Protein AF-A0A1J4SQP0-F1 (afdb_monomer)

Sequence (162 aa):
MFLYILFFSGLIVPRTFAADQHAGHGGALAVMPVLYYMPDTKMGYGAMGGYFKRLPGAEQASTLHGMFSYTELKQFNTLLMGEYYPPGKKTYFMGYIQYLHFPDEFSGIGDKMGMVEKYTADITIVELNPAYNLSDRFRAGPKIYYRKERLPEVEAGKRLSQ

Foldseek 3Di:
DKDKDKDKDKDKDWDDDDDDDDDDQDKDKDKDKDWDADPQQGIKIWMKMKIWHDDVQFPGIKMKIWIWMAGPNGWIKIKIWIKDTDHPQFKIKIKIKMWTFAWDWDDDPDPDPDDTDIFTKTKIKIWMWIWTDPDPTIIITIITIIMIIDTDPDPPPDDPDD

Structure (mmCIF, N/CA/C/O backbone):
data_AF-A0A1J4SQP0-F1
#
_entry.id   AF-A0A1J4SQP0-F1
#
loop_
_atom_site.group_PDB
_atom_site.id
_atom_site.type_symbol
_atom_site.label_atom_id
_atom_site.label_alt_id
_atom_site.label_comp_id
_atom_site.label_asym_id
_atom_site.label_entity_id
_atom_site.label_seq_id
_atom_site.pdbx_PDB_ins_code
_atom_site.Cartn_x
_atom_site.Cartn_y
_atom_site.Cartn_z
_atom_site.occupancy
_atom_site.B_iso_or_equiv
_atom_site.auth_seq_id
_atom_site.auth_comp_id
_atom_site.auth_asym_id
_atom_site.auth_atom_id
_atom_site.pdbx_PDB_model_num
ATOM 1 N N . MET A 1 1 ? 10.673 14.797 -17.869 1.00 42.81 1 MET A N 1
ATOM 2 C CA . MET A 1 1 ? 9.504 15.655 -17.562 1.00 42.81 1 MET A CA 1
ATOM 3 C C . MET A 1 1 ? 8.757 15.032 -16.390 1.00 42.81 1 MET A C 1
ATOM 5 O O . MET A 1 1 ? 8.581 13.824 -16.413 1.00 42.81 1 MET A O 1
ATOM 9 N N . PHE A 1 2 ? 8.399 15.798 -15.355 1.00 39.53 2 PHE A N 1
ATOM 10 C CA . PHE A 1 2 ? 7.665 15.284 -14.190 1.00 39.53 2 PHE A CA 1
ATOM 11 C C . PHE A 1 2 ? 6.225 15.790 -14.241 1.00 39.53 2 PHE A C 1
ATOM 13 O O . PHE A 1 2 ? 6.016 17.001 -14.297 1.00 39.53 2 PHE A O 1
ATOM 20 N N . LEU A 1 3 ? 5.250 14.883 -14.212 1.00 43.12 3 LEU A N 1
ATOM 21 C CA . LEU A 1 3 ? 3.840 15.228 -14.055 1.00 43.12 3 LEU A CA 1
ATOM 22 C C . LEU A 1 3 ? 3.432 14.950 -12.606 1.00 43.12 3 LEU A C 1
ATOM 24 O O . LEU A 1 3 ? 3.604 13.834 -12.116 1.00 43.12 3 LEU A O 1
ATOM 28 N N . TYR A 1 4 ? 2.915 15.975 -11.930 1.00 41.31 4 TYR A N 1
ATOM 29 C CA . TYR A 1 4 ? 2.414 15.889 -10.561 1.00 41.31 4 TYR A CA 1
ATOM 30 C C . TYR A 1 4 ? 0.919 16.185 -10.568 1.00 41.31 4 TYR A C 1
ATOM 32 O O . TYR A 1 4 ? 0.501 17.252 -11.012 1.00 41.31 4 TYR A O 1
ATOM 40 N N . ILE A 1 5 ? 0.118 15.250 -10.065 1.00 52.69 5 ILE A N 1
ATOM 41 C CA . ILE A 1 5 ? -1.327 15.428 -9.906 1.00 52.69 5 ILE A CA 1
ATOM 42 C C . ILE A 1 5 ? -1.646 15.246 -8.424 1.00 52.69 5 ILE A C 1
ATOM 44 O O . ILE A 1 5 ? -1.431 14.170 -7.867 1.00 52.69 5 ILE A O 1
ATOM 48 N N . LEU A 1 6 ? -2.143 16.314 -7.797 1.00 36.41 6 LEU A N 1
ATOM 49 C CA . LEU A 1 6 ? -2.695 16.311 -6.445 1.00 36.41 6 LEU A CA 1
ATOM 50 C C . LEU A 1 6 ? -4.201 16.538 -6.562 1.00 36.41 6 LEU A C 1
ATOM 52 O O . LEU A 1 6 ? -4.632 17.569 -7.073 1.00 36.41 6 LEU A O 1
ATOM 56 N N . PHE A 1 7 ? -4.995 15.581 -6.090 1.00 34.53 7 PHE A N 1
ATOM 57 C CA . PHE A 1 7 ? -6.447 15.714 -5.995 1.00 34.53 7 PHE A CA 1
ATOM 58 C C . PHE A 1 7 ? -6.857 15.680 -4.526 1.00 34.53 7 PHE A C 1
ATOM 60 O O . PHE A 1 7 ? -6.445 14.787 -3.787 1.00 34.53 7 PHE A O 1
ATOM 67 N N . PHE A 1 8 ? -7.693 16.639 -4.132 1.00 32.88 8 PHE A N 1
ATOM 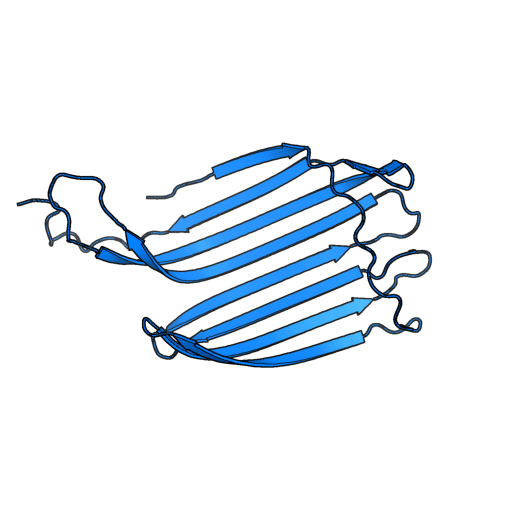68 C CA . PHE A 1 8 ? -8.397 16.641 -2.856 1.00 32.88 8 PHE A CA 1
ATOM 69 C C . PHE A 1 8 ? -9.883 16.472 -3.145 1.00 32.88 8 PHE A C 1
ATOM 71 O O . PHE A 1 8 ? -10.521 17.356 -3.711 1.00 32.88 8 PHE A O 1
ATOM 78 N N . SER A 1 9 ? -10.439 15.327 -2.771 1.00 40.56 9 SER A N 1
ATOM 79 C CA . SER A 1 9 ? -11.875 15.062 -2.869 1.00 40.56 9 SER A CA 1
ATOM 80 C C . SER A 1 9 ? -12.376 14.479 -1.555 1.00 40.56 9 SER A C 1
ATOM 82 O O . SER A 1 9 ? -11.705 13.635 -0.961 1.00 40.56 9 SER A O 1
ATOM 84 N N . GLY A 1 10 ? -13.554 14.908 -1.103 1.00 40.81 10 GLY A N 1
ATOM 85 C CA . GLY A 1 10 ? -14.255 14.252 -0.000 1.00 40.81 10 GLY A CA 1
ATOM 86 C C . GLY A 1 10 ? -14.944 12.990 -0.510 1.00 40.81 10 GLY A C 1
ATOM 87 O O . GLY A 1 10 ? -15.716 13.064 -1.463 1.00 40.81 10 GLY A O 1
ATOM 88 N N . LEU A 1 11 ? -14.660 11.840 0.103 1.00 49.28 11 LEU A N 1
ATOM 89 C CA . LEU A 1 11 ? -15.271 10.563 -0.266 1.00 49.28 11 LEU A CA 1
ATOM 90 C C . LEU A 1 11 ? -16.169 10.067 0.875 1.00 49.28 11 LEU A C 1
ATOM 92 O O . LEU A 1 11 ? -15.730 9.976 2.022 1.00 49.28 11 LEU A O 1
ATOM 96 N N . ILE A 1 12 ? -17.423 9.736 0.555 1.00 48.16 12 ILE A N 1
ATOM 97 C CA . ILE A 1 12 ? -18.342 9.029 1.455 1.00 48.16 12 ILE A CA 1
ATOM 98 C C . ILE A 1 12 ? -18.326 7.562 1.027 1.00 48.16 12 ILE A C 1
ATOM 100 O O . ILE A 1 12 ? -18.801 7.235 -0.058 1.00 48.16 12 ILE A O 1
ATOM 104 N N . VAL A 1 13 ? -17.766 6.682 1.858 1.00 53.41 13 VAL A N 1
ATOM 105 C CA . VAL A 1 13 ? -17.664 5.243 1.559 1.00 53.41 13 VAL A CA 1
ATOM 106 C C . VAL A 1 13 ? -18.543 4.454 2.534 1.00 53.41 13 VAL A C 1
ATOM 108 O O . VAL A 1 13 ? -18.419 4.660 3.747 1.00 53.41 13 VAL A O 1
ATOM 111 N N . PRO A 1 14 ? -19.427 3.556 2.056 1.00 40.94 14 PRO A N 1
ATOM 112 C CA . PRO A 1 14 ? -20.146 2.635 2.929 1.00 40.94 14 PRO A CA 1
ATOM 113 C C . PRO A 1 14 ? -19.171 1.648 3.586 1.00 40.94 14 PRO A C 1
ATOM 115 O O . PRO A 1 14 ? -18.208 1.195 2.972 1.00 40.94 14 PRO A O 1
ATOM 118 N N . ARG A 1 15 ? -19.421 1.298 4.851 1.00 48.69 15 ARG A N 1
ATOM 119 C CA . ARG A 1 15 ? -18.586 0.354 5.609 1.00 48.69 15 ARG A CA 1
ATOM 120 C C . ARG A 1 15 ? -18.736 -1.049 5.000 1.00 48.69 15 ARG A C 1
ATOM 122 O O . ARG A 1 15 ? -19.814 -1.633 5.075 1.00 48.69 15 ARG A O 1
ATOM 129 N N . THR A 1 16 ? -17.680 -1.590 4.396 1.00 49.44 16 THR A N 1
ATOM 130 C CA . THR A 1 16 ? -17.637 -2.992 3.960 1.00 49.44 16 THR A CA 1
ATOM 131 C C . THR A 1 16 ? -17.544 -3.906 5.187 1.00 49.44 16 THR A C 1
ATOM 133 O O . THR A 1 16 ? -16.778 -3.659 6.122 1.00 49.44 16 THR A O 1
ATOM 136 N N . PHE A 1 17 ? -18.375 -4.950 5.223 1.00 38.88 17 PHE A N 1
ATOM 137 C CA . PHE A 1 17 ? -18.348 -5.961 6.280 1.00 38.88 17 PHE A CA 1
ATOM 138 C C . PHE A 1 17 ? -17.121 -6.856 6.078 1.00 38.88 17 PHE A C 1
ATOM 140 O O . PHE A 1 17 ? -17.115 -7.725 5.211 1.00 38.88 17 PHE A O 1
ATOM 147 N N . ALA A 1 18 ? -16.068 -6.637 6.866 1.00 45.72 18 ALA A N 1
ATOM 148 C CA . ALA A 1 18 ? -14.976 -7.597 6.975 1.00 45.72 18 ALA A CA 1
ATOM 149 C C . ALA A 1 18 ? -15.481 -8.822 7.752 1.00 45.72 18 ALA A C 1
ATOM 151 O O . ALA A 1 18 ? -16.005 -8.675 8.858 1.00 45.72 18 ALA A O 1
ATOM 152 N N . ALA A 1 19 ? -15.354 -10.007 7.151 1.00 36.84 19 ALA A N 1
ATOM 153 C CA . ALA A 1 19 ? -15.751 -11.273 7.751 1.00 36.84 19 ALA A CA 1
ATOM 154 C C . ALA A 1 19 ? -15.050 -11.464 9.105 1.00 36.84 19 ALA A C 1
ATOM 156 O O . ALA A 1 19 ? -13.823 -11.416 9.196 1.00 36.84 19 ALA A O 1
ATOM 157 N N . ASP A 1 20 ? -15.844 -11.668 10.154 1.00 45.28 20 ASP A N 1
ATOM 158 C CA . ASP A 1 20 ? -15.356 -11.944 11.499 1.00 45.28 20 ASP A CA 1
ATOM 159 C C . ASP A 1 20 ? -14.889 -13.405 11.543 1.00 45.28 20 ASP A C 1
ATOM 161 O O . ASP A 1 20 ? -15.668 -14.327 11.770 1.00 45.28 20 ASP A O 1
ATOM 165 N N . GLN A 1 21 ? -13.614 -13.636 11.233 1.00 44.59 21 GLN A N 1
ATOM 166 C CA . GLN A 1 21 ? -12.954 -14.898 11.548 1.00 44.59 21 GLN A CA 1
ATOM 167 C C . GLN A 1 21 ? -12.173 -14.692 12.836 1.00 44.59 21 GLN A C 1
ATOM 169 O O . GLN A 1 21 ? -11.388 -13.752 12.924 1.00 44.59 21 GLN A O 1
ATOM 174 N N . HIS A 1 22 ? -12.440 -15.555 13.818 1.00 43.03 22 HIS A N 1
ATOM 175 C CA . HIS A 1 22 ? -11.872 -15.643 15.164 1.00 43.03 22 HIS A CA 1
ATOM 176 C C . HIS A 1 22 ? -10.349 -15.399 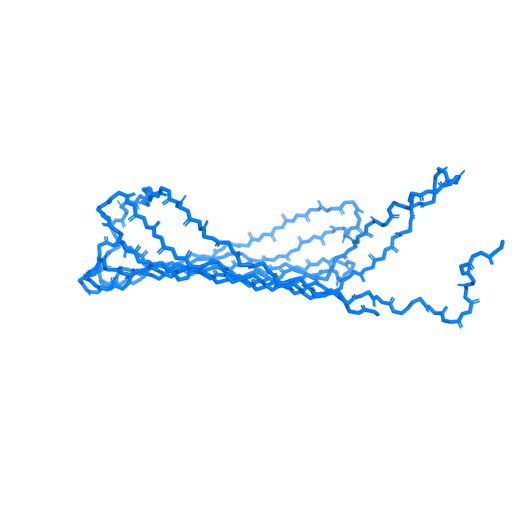15.251 1.00 43.03 22 HIS A C 1
ATOM 178 O O . HIS A 1 22 ? -9.570 -16.303 15.545 1.00 43.03 22 HIS A O 1
ATOM 184 N N . ALA A 1 23 ? -9.902 -14.163 15.055 1.00 48.62 23 ALA A N 1
ATOM 185 C CA . ALA A 1 23 ? -8.583 -13.729 15.456 1.00 48.62 23 ALA A CA 1
ATOM 186 C C . ALA A 1 23 ? -8.660 -13.531 16.969 1.00 48.62 23 ALA A C 1
ATOM 188 O O . ALA A 1 23 ? -9.273 -12.578 17.458 1.00 48.62 23 ALA A O 1
ATOM 189 N N . GLY A 1 24 ? -8.073 -14.463 17.723 1.00 53.38 24 GLY A N 1
ATOM 190 C CA . GLY A 1 24 ? -7.733 -14.208 19.118 1.00 53.38 24 GLY A CA 1
ATOM 191 C C . GLY A 1 24 ? -6.899 -12.924 19.239 1.00 53.38 24 GLY A C 1
ATOM 192 O O . GLY A 1 24 ? -6.540 -12.286 18.255 1.00 53.38 24 GLY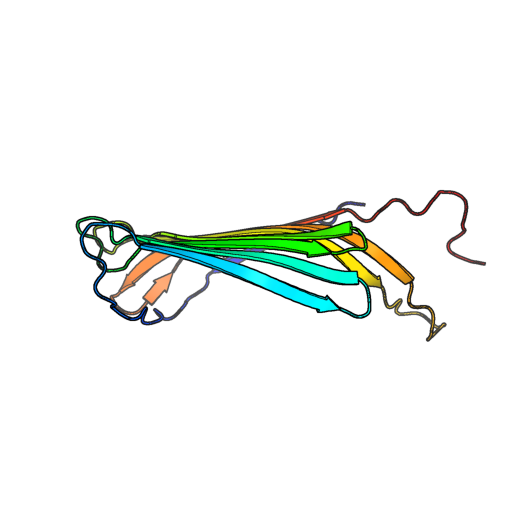 A O 1
ATOM 193 N N . HIS A 1 25 ? -6.516 -12.538 20.452 1.00 57.00 25 HIS A N 1
ATOM 194 C CA . HIS A 1 25 ? -5.681 -11.345 20.668 1.00 57.00 25 HIS A CA 1
ATOM 195 C C . HIS A 1 25 ? -4.309 -11.385 19.933 1.00 57.00 25 HIS A C 1
ATOM 197 O O . HIS A 1 25 ? -3.573 -10.397 19.946 1.00 57.00 25 HIS A O 1
ATOM 203 N N . GLY A 1 26 ? -3.956 -12.506 19.286 1.00 68.19 26 GLY A N 1
ATOM 204 C CA . GLY A 1 26 ? -2.817 -12.646 18.378 1.00 68.19 26 GLY A CA 1
ATOM 205 C C . GLY A 1 26 ? -3.180 -12.303 16.928 1.00 68.19 26 GLY A C 1
ATOM 206 O O . GLY A 1 26 ? -4.214 -12.722 16.418 1.00 68.19 26 GLY A O 1
ATOM 207 N N . GLY A 1 27 ? -2.327 -11.529 16.254 1.00 85.31 27 GLY A N 1
ATOM 208 C CA . GLY A 1 27 ? -2.516 -11.222 14.833 1.00 85.31 27 GLY A CA 1
ATOM 209 C C . GLY A 1 27 ? -2.290 -12.439 13.929 1.00 85.31 27 GLY A C 1
ATOM 210 O O . GLY A 1 27 ? -1.552 -13.353 14.291 1.00 85.31 27 GLY A O 1
ATOM 211 N N . ALA A 1 28 ? -2.898 -12.425 12.745 1.00 89.88 28 ALA A N 1
ATOM 212 C CA . ALA A 1 28 ? -2.764 -13.455 11.720 1.00 89.88 28 ALA A CA 1
ATOM 213 C C . ALA A 1 28 ? -1.909 -12.943 10.554 1.00 89.88 28 ALA A C 1
ATOM 215 O O . ALA A 1 28 ? -2.097 -11.815 10.103 1.00 89.88 28 ALA A O 1
ATOM 216 N N . LEU A 1 29 ? -0.989 -13.772 10.060 1.00 93.38 29 LEU A N 1
ATOM 217 C CA . LEU A 1 29 ? -0.155 -13.492 8.891 1.00 93.38 29 LEU A CA 1
ATOM 218 C C . LEU A 1 29 ? -0.423 -14.554 7.823 1.00 93.38 29 LEU A C 1
ATOM 220 O O . LEU A 1 29 ? -0.363 -15.746 8.114 1.00 93.38 29 LEU A O 1
ATOM 224 N N . ALA A 1 30 ? -0.675 -14.120 6.594 1.00 92.12 30 ALA A N 1
ATOM 225 C CA . ALA A 1 30 ? -0.793 -14.982 5.427 1.00 92.12 30 ALA A CA 1
ATOM 226 C C . ALA A 1 30 ? 0.174 -14.508 4.340 1.00 92.12 30 ALA A C 1
ATOM 228 O O . ALA A 1 30 ? 0.293 -13.307 4.099 1.00 92.12 30 ALA A O 1
ATOM 229 N N . VAL A 1 31 ? 0.854 -15.446 3.680 1.00 93.25 31 VAL A N 1
ATOM 230 C CA . VAL A 1 31 ? 1.767 -15.176 2.563 1.00 93.25 31 VAL A CA 1
ATOM 231 C C . VAL A 1 31 ? 1.536 -16.229 1.489 1.00 93.25 31 VAL A C 1
ATOM 233 O O . VAL A 1 31 ? 1.430 -17.415 1.793 1.00 93.25 31 VAL A O 1
ATOM 236 N N . MET A 1 32 ? 1.447 -15.792 0.240 1.00 94.56 32 MET A N 1
ATOM 237 C CA . MET A 1 32 ? 1.190 -16.630 -0.921 1.00 94.56 32 MET A CA 1
ATOM 238 C C . MET A 1 32 ? 2.190 -16.284 -2.027 1.00 94.56 32 MET A C 1
ATOM 240 O O . MET A 1 32 ? 2.321 -15.105 -2.372 1.00 94.56 32 MET A O 1
ATOM 244 N N . PRO A 1 33 ? 2.898 -17.272 -2.600 1.00 93.62 33 PRO A N 1
ATOM 245 C CA . PRO A 1 33 ? 3.680 -17.044 -3.804 1.00 93.62 33 PRO A CA 1
ATOM 246 C C . PRO A 1 33 ? 2.746 -16.784 -4.990 1.00 93.62 33 PRO A C 1
ATOM 248 O O . PRO A 1 33 ? 1.631 -17.304 -5.049 1.00 93.62 33 PRO A O 1
ATOM 251 N N . VAL A 1 34 ? 3.219 -15.998 -5.951 1.00 88.56 34 VAL A N 1
ATOM 252 C CA . VAL A 1 34 ? 2.503 -15.701 -7.194 1.00 88.56 34 VAL A CA 1
ATOM 253 C C . VAL A 1 34 ? 3.427 -16.004 -8.365 1.00 88.56 34 VAL A C 1
ATOM 255 O O . VAL A 1 34 ? 4.586 -15.594 -8.368 1.00 88.56 34 VAL A O 1
ATOM 258 N N . LEU A 1 35 ? 2.902 -16.713 -9.359 1.00 90.31 35 LEU A N 1
ATOM 259 C CA . LEU A 1 35 ? 3.542 -16.969 -10.646 1.00 90.31 35 LEU A CA 1
ATOM 260 C C . LEU A 1 35 ? 2.540 -16.605 -11.738 1.00 90.31 35 LEU A C 1
ATOM 262 O O . LEU A 1 35 ? 1.367 -16.966 -11.641 1.00 90.31 35 LEU A O 1
ATOM 266 N N . TYR A 1 36 ? 2.980 -15.878 -12.756 1.00 86.19 36 TYR A N 1
ATOM 267 C CA . TYR A 1 36 ? 2.129 -15.447 -13.861 1.00 86.19 36 TYR A CA 1
ATOM 268 C C . TYR A 1 36 ? 2.933 -15.315 -15.155 1.00 86.19 36 TYR A C 1
ATOM 270 O O . TYR A 1 36 ? 4.160 -15.356 -15.147 1.00 86.19 36 TYR A O 1
ATOM 278 N N . TYR A 1 37 ? 2.238 -15.150 -16.277 1.00 86.44 37 TYR A N 1
ATOM 279 C CA . TYR A 1 37 ? 2.843 -14.871 -17.575 1.00 86.44 37 TYR A CA 1
ATOM 280 C C . TYR A 1 37 ? 2.124 -13.694 -18.228 1.00 86.44 37 TYR A C 1
ATOM 282 O O . TYR A 1 37 ? 0.894 -13.663 -18.264 1.00 86.44 37 TYR A O 1
ATOM 290 N N . MET A 1 38 ? 2.888 -12.742 -18.759 1.00 81.06 38 MET A N 1
ATOM 291 C CA . MET A 1 38 ? 2.381 -11.628 -19.560 1.00 81.06 38 MET A CA 1
ATOM 292 C C . MET A 1 38 ? 3.112 -11.600 -20.910 1.00 81.06 38 MET A C 1
ATOM 294 O O . MET A 1 38 ? 4.336 -11.738 -20.932 1.00 81.06 38 MET A O 1
ATOM 298 N N . PRO A 1 39 ? 2.421 -11.399 -22.049 1.00 81.88 39 PRO A N 1
ATOM 299 C CA . PRO A 1 39 ? 3.071 -11.371 -23.363 1.00 81.88 39 PRO A CA 1
ATOM 300 C C . PRO A 1 39 ? 4.236 -10.373 -23.463 1.00 81.88 39 PRO A C 1
ATOM 302 O O . PRO A 1 39 ? 5.272 -10.710 -24.053 1.00 81.88 39 PRO A O 1
ATOM 305 N N . ASP A 1 40 ? 4.071 -9.198 -22.844 1.00 75.31 40 ASP A N 1
ATOM 306 C CA . ASP A 1 40 ? 5.008 -8.071 -22.903 1.00 75.31 40 ASP A CA 1
ATOM 307 C C . ASP A 1 40 ? 6.195 -8.175 -21.942 1.00 75.31 40 ASP A C 1
ATOM 309 O O . ASP A 1 40 ? 7.251 -7.630 -22.246 1.00 75.31 40 ASP A O 1
ATOM 313 N N . THR A 1 41 ? 6.053 -8.872 -20.808 1.00 79.19 41 THR A N 1
ATOM 314 C CA . THR A 1 41 ? 7.082 -8.941 -19.743 1.00 79.19 41 THR A CA 1
ATOM 315 C C . THR A 1 41 ? 7.563 -10.365 -19.436 1.00 79.19 41 THR A C 1
ATOM 317 O O . THR A 1 41 ? 8.486 -10.557 -18.646 1.00 79.19 41 THR A O 1
ATOM 320 N N . LYS A 1 42 ? 6.998 -11.363 -20.129 1.00 89.69 42 LYS A N 1
ATOM 321 C CA . LYS A 1 42 ? 7.253 -12.806 -19.983 1.00 89.69 42 LYS A CA 1
ATOM 322 C C . LYS A 1 42 ? 6.850 -13.336 -18.610 1.00 89.69 42 LYS A C 1
ATOM 324 O O . LYS A 1 42 ? 5.803 -12.944 -18.089 1.00 89.69 42 LYS A O 1
ATOM 329 N N . MET A 1 43 ? 7.583 -14.318 -18.085 1.00 89.38 43 MET A N 1
ATOM 330 C CA . MET A 1 43 ? 7.256 -14.910 -16.795 1.00 89.38 43 MET A CA 1
ATOM 331 C C . MET A 1 43 ? 7.449 -13.881 -15.687 1.00 89.38 43 MET A C 1
ATOM 333 O O . MET A 1 43 ? 8.464 -13.188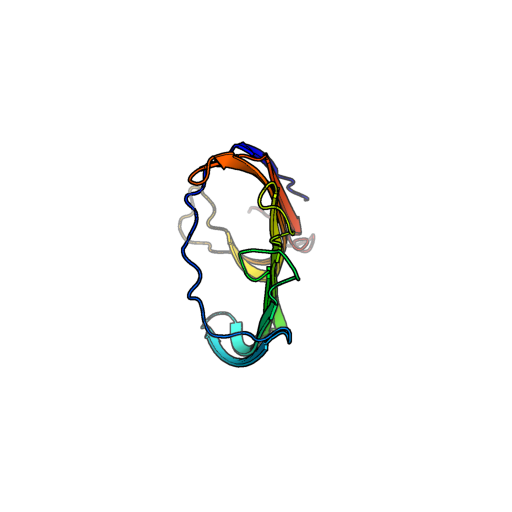 -15.621 1.00 89.38 43 MET A O 1
ATOM 337 N N . GLY A 1 44 ? 6.464 -13.817 -14.803 1.00 90.31 44 GLY A N 1
ATOM 338 C CA . GLY A 1 44 ? 6.475 -13.037 -13.584 1.00 90.31 44 GLY A CA 1
ATOM 339 C C . GLY A 1 44 ? 6.398 -13.939 -12.364 1.00 90.31 44 GLY A C 1
ATOM 340 O O . GLY A 1 44 ? 5.682 -14.941 -12.348 1.00 90.31 44 GLY A O 1
ATOM 341 N N . TYR A 1 45 ? 7.132 -13.572 -11.325 1.00 94.62 45 TYR A N 1
ATOM 342 C CA . TYR A 1 45 ? 7.145 -14.251 -10.042 1.00 94.62 45 TYR A CA 1
ATOM 343 C C . TYR A 1 45 ? 7.132 -13.236 -8.908 1.00 94.62 45 TYR A C 1
ATOM 345 O O . TYR A 1 45 ? 7.565 -12.092 -9.047 1.00 94.62 45 TYR A O 1
ATOM 353 N N . GLY A 1 46 ? 6.601 -13.638 -7.765 1.00 93.62 46 GLY A N 1
ATOM 354 C CA . GLY A 1 46 ? 6.436 -12.730 -6.650 1.00 93.62 46 GLY A CA 1
ATOM 355 C C . GLY A 1 46 ? 5.788 -13.377 -5.447 1.00 93.62 46 GLY A C 1
ATOM 356 O O . GLY A 1 46 ? 5.643 -14.596 -5.358 1.00 93.62 46 GLY A O 1
ATOM 357 N N . ALA A 1 47 ? 5.377 -12.527 -4.521 1.00 93.62 47 ALA A N 1
ATOM 358 C CA . ALA A 1 47 ? 4.613 -12.920 -3.358 1.00 93.62 47 ALA A CA 1
ATOM 359 C C . ALA A 1 47 ? 3.618 -11.821 -3.000 1.00 93.62 47 ALA A C 1
ATOM 361 O O . ALA A 1 47 ? 3.889 -10.630 -3.164 1.00 93.62 47 ALA A O 1
ATOM 362 N N . MET A 1 48 ? 2.476 -12.232 -2.469 1.00 94.94 48 MET A N 1
ATOM 363 C CA . MET A 1 48 ? 1.517 -11.348 -1.828 1.00 94.94 48 MET A CA 1
ATOM 364 C C . MET A 1 48 ? 1.207 -11.856 -0.430 1.00 94.94 48 MET A C 1
ATOM 366 O O . MET A 1 48 ? 1.310 -13.047 -0.146 1.00 94.94 48 MET A O 1
ATOM 370 N N . GLY A 1 49 ? 0.832 -10.958 0.464 1.00 92.12 49 GLY A N 1
ATOM 371 C CA . GLY A 1 49 ? 0.545 -11.330 1.835 1.00 92.12 49 GLY A CA 1
ATOM 372 C C . GLY A 1 49 ? -0.254 -10.279 2.569 1.00 92.12 49 GLY A C 1
ATOM 373 O O . GLY A 1 49 ? -0.477 -9.173 2.078 1.00 92.12 49 GLY A O 1
ATOM 374 N N . GLY A 1 50 ? -0.709 -10.660 3.753 1.00 95.44 50 GLY A N 1
ATOM 375 C CA . GLY A 1 50 ? -1.543 -9.836 4.605 1.00 95.44 50 GLY A CA 1
ATOM 376 C C . GLY A 1 50 ? -1.305 -10.134 6.071 1.00 95.44 50 GLY A C 1
ATOM 377 O O . GLY A 1 50 ? -1.210 -11.294 6.467 1.00 95.44 50 GLY A O 1
ATOM 378 N N . TYR A 1 51 ? -1.243 -9.081 6.872 1.00 93.50 51 TYR A N 1
ATOM 379 C CA . TYR A 1 51 ? -1.282 -9.139 8.318 1.00 93.50 51 TYR A CA 1
ATOM 380 C C . TYR A 1 51 ? -2.598 -8.552 8.819 1.00 93.50 51 TYR A C 1
ATOM 382 O O . TYR A 1 51 ? -2.986 -7.457 8.417 1.00 93.50 51 TYR A O 1
ATOM 390 N N . PHE A 1 52 ? -3.263 -9.265 9.722 1.00 93.81 52 PHE A N 1
ATOM 391 C CA . PHE A 1 52 ? -4.537 -8.876 10.311 1.00 93.81 52 PHE A CA 1
ATOM 392 C C . PHE A 1 52 ? -4.408 -8.857 11.824 1.00 93.81 52 PHE A C 1
ATOM 394 O O . PHE A 1 52 ? -3.963 -9.832 12.431 1.00 93.81 52 PHE A O 1
ATOM 401 N N . LYS A 1 53 ? -4.827 -7.767 12.462 1.00 92.94 53 LYS A N 1
ATOM 402 C CA . LYS A 1 53 ? -4.797 -7.665 13.921 1.00 92.94 53 LYS A CA 1
ATOM 403 C C . LYS A 1 53 ? -5.946 -6.821 14.442 1.00 92.94 53 LYS A C 1
ATOM 405 O O . LYS A 1 53 ? -6.059 -5.641 14.114 1.00 92.94 53 LYS A O 1
ATOM 410 N N . ARG A 1 54 ? -6.759 -7.395 15.330 1.00 91.81 54 ARG A N 1
ATOM 411 C CA . ARG A 1 54 ? -7.712 -6.628 16.138 1.00 91.81 54 ARG A CA 1
ATOM 412 C C . ARG A 1 54 ? -6.982 -6.035 17.340 1.00 91.81 54 ARG A C 1
ATOM 414 O O . ARG A 1 54 ? -6.394 -6.759 18.139 1.00 91.81 54 ARG A O 1
ATOM 421 N N . LEU A 1 55 ? -6.976 -4.708 17.435 1.00 89.69 55 LEU A N 1
ATOM 422 C CA . LEU A 1 55 ? -6.398 -4.006 18.580 1.00 89.69 55 LEU A CA 1
ATOM 423 C C . LEU A 1 55 ? -7.344 -4.111 19.787 1.00 89.69 55 LEU A C 1
ATOM 425 O O . LEU A 1 55 ? -8.561 -4.158 19.593 1.00 89.69 55 LEU A O 1
ATOM 429 N N . PRO A 1 56 ? -6.828 -4.108 21.028 1.00 88.69 56 PRO A N 1
ATOM 430 C CA . PRO A 1 56 ? -7.674 -4.072 22.218 1.00 88.69 56 PRO A CA 1
ATOM 431 C C . PRO A 1 56 ? -8.640 -2.880 22.178 1.00 88.69 56 PRO A C 1
ATOM 433 O O . PRO A 1 56 ? -8.218 -1.740 22.003 1.00 88.69 56 PRO A O 1
ATOM 436 N N . GLY A 1 57 ? -9.943 -3.141 22.310 1.00 86.38 57 GLY A N 1
ATOM 437 C CA . GLY A 1 57 ? -10.981 -2.102 22.258 1.00 86.38 57 GLY A CA 1
ATOM 438 C C . GLY A 1 57 ? -11.307 -1.561 20.856 1.00 86.38 57 GLY A C 1
ATOM 439 O O . GLY A 1 57 ? -12.109 -0.631 20.740 1.00 86.38 57 GLY A O 1
ATOM 440 N N . ALA A 1 58 ? -10.720 -2.120 19.793 1.00 87.44 58 ALA A N 1
ATOM 441 C CA . ALA A 1 58 ? -11.138 -1.863 18.419 1.00 87.44 58 ALA A CA 1
ATOM 442 C C . ALA A 1 58 ? -12.220 -2.862 17.990 1.00 87.44 58 ALA A C 1
ATOM 444 O O . ALA A 1 58 ? -12.116 -4.062 18.238 1.00 87.44 58 ALA A O 1
ATOM 445 N N . GLU A 1 59 ? -13.251 -2.373 17.305 1.00 85.38 59 GLU A N 1
ATOM 446 C CA . GLU A 1 59 ? -14.316 -3.235 16.775 1.00 85.38 59 GLU A CA 1
ATOM 447 C C . GLU A 1 59 ? -13.887 -4.070 15.574 1.00 85.38 59 GLU A C 1
ATOM 449 O O . GLU A 1 59 ? -14.388 -5.166 15.352 1.00 85.38 59 GLU A O 1
ATOM 454 N N . GLN A 1 60 ? -13.005 -3.510 14.752 1.00 86.88 60 GLN A N 1
ATOM 455 C CA . GLN A 1 60 ? -12.592 -4.088 13.482 1.00 86.88 60 GLN A CA 1
ATOM 456 C C . GLN A 1 60 ? -11.098 -4.388 13.527 1.00 86.88 60 GLN A C 1
ATOM 458 O O . GLN A 1 60 ? -10.331 -3.711 14.215 1.00 86.88 60 GLN A O 1
ATOM 463 N N . ALA A 1 61 ? -10.692 -5.438 12.817 1.00 91.25 61 ALA A N 1
ATOM 464 C CA . ALA A 1 61 ? -9.283 -5.753 12.660 1.00 91.25 61 ALA A CA 1
ATOM 465 C C . ALA A 1 61 ? -8.626 -4.727 11.731 1.00 91.25 61 ALA A C 1
ATOM 467 O O . ALA A 1 61 ? -9.169 -4.405 10.679 1.00 91.25 61 ALA A O 1
ATOM 468 N N . SER A 1 62 ? -7.456 -4.233 12.126 1.00 94.44 62 SER A N 1
ATOM 469 C CA . SER A 1 62 ? -6.568 -3.503 11.226 1.00 94.44 62 SER A CA 1
ATOM 470 C C . SER A 1 62 ? -5.873 -4.487 10.296 1.00 94.44 62 SER A C 1
ATOM 472 O O . SER A 1 62 ? -5.561 -5.611 10.704 1.00 94.44 62 SER A O 1
ATOM 474 N N . THR A 1 63 ? -5.636 -4.063 9.064 1.00 95.75 63 THR A N 1
ATOM 475 C CA . THR A 1 63 ? -5.057 -4.893 8.015 1.00 95.75 63 THR A CA 1
ATOM 476 C C . THR A 1 63 ? -3.861 -4.201 7.383 1.00 95.75 63 THR A C 1
ATOM 478 O O . THR A 1 63 ? -3.804 -2.976 7.279 1.00 95.75 63 THR A O 1
ATOM 481 N N . LEU A 1 64 ? -2.876 -4.992 6.978 1.00 96.88 64 LEU A N 1
ATOM 482 C CA .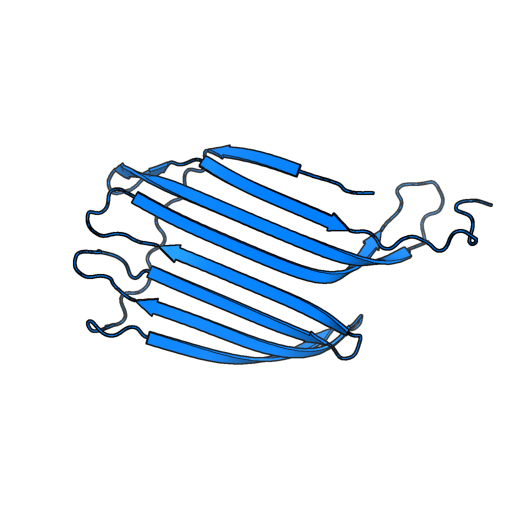 LEU A 1 64 ? -1.745 -4.543 6.181 1.00 96.88 64 LEU A CA 1
ATOM 483 C C . LEU A 1 64 ? -1.460 -5.607 5.134 1.00 96.88 64 LEU A C 1
ATOM 485 O O . LEU A 1 64 ? -1.061 -6.715 5.471 1.00 96.88 64 LEU A O 1
ATOM 489 N N . HIS A 1 65 ? -1.662 -5.266 3.874 1.00 95.62 65 HIS A N 1
ATOM 490 C CA . HIS A 1 65 ? -1.488 -6.135 2.727 1.00 95.62 65 HIS A CA 1
ATOM 491 C C . HIS A 1 65 ? -0.394 -5.609 1.829 1.00 95.62 65 HIS A C 1
ATOM 493 O O . HIS A 1 65 ? -0.251 -4.403 1.654 1.00 95.62 65 HIS A O 1
ATOM 499 N N . GLY A 1 66 ? 0.348 -6.514 1.214 1.00 96.38 66 GLY A N 1
ATOM 500 C CA . GLY A 1 66 ? 1.351 -6.134 0.244 1.00 96.38 66 GLY A CA 1
ATOM 501 C C . GLY A 1 66 ? 1.506 -7.163 -0.851 1.00 96.38 66 GLY A C 1
ATOM 502 O O . GLY A 1 66 ? 1.140 -8.329 -0.698 1.00 96.38 66 GLY A O 1
ATOM 503 N N . MET A 1 67 ? 2.070 -6.705 -1.955 1.00 96.00 67 MET A N 1
ATOM 504 C CA . MET A 1 67 ? 2.476 -7.534 -3.072 1.00 96.00 67 MET A CA 1
ATOM 505 C C . MET A 1 67 ? 3.820 -7.041 -3.584 1.00 96.00 67 MET A C 1
ATOM 507 O O . MET A 1 67 ? 4.055 -5.841 -3.691 1.00 96.00 67 MET A O 1
ATOM 511 N N . PHE A 1 68 ? 4.680 -7.981 -3.936 1.00 96.56 68 PHE A N 1
ATOM 512 C CA . PHE A 1 68 ? 5.883 -7.740 -4.705 1.00 96.56 68 PHE A CA 1
ATOM 513 C C . PHE A 1 68 ? 5.896 -8.712 -5.875 1.00 96.56 68 PHE A C 1
ATOM 515 O O . PHE A 1 68 ? 5.666 -9.906 -5.688 1.00 96.56 68 PHE A O 1
ATOM 522 N N . SER A 1 69 ? 6.178 -8.215 -7.072 1.00 93.75 69 SER A N 1
ATOM 523 C CA . SER A 1 69 ? 6.390 -9.054 -8.244 1.00 93.75 69 SER A CA 1
ATOM 524 C C . SER A 1 69 ? 7.516 -8.520 -9.110 1.00 93.75 69 SER A C 1
ATOM 526 O O . SER A 1 69 ? 7.758 -7.314 -9.156 1.00 93.75 69 SER A O 1
ATOM 528 N N . TYR A 1 70 ? 8.181 -9.441 -9.792 1.00 92.69 70 TYR A N 1
ATOM 529 C CA . TYR A 1 70 ? 9.286 -9.208 -10.701 1.00 92.69 70 TYR A CA 1
ATOM 530 C C . TYR A 1 70 ? 9.119 -10.110 -11.922 1.00 92.69 70 TYR A C 1
ATOM 532 O O . TYR A 1 70 ? 8.582 -11.210 -11.812 1.00 92.69 70 TYR A O 1
ATOM 540 N N . THR A 1 71 ? 9.574 -9.658 -13.079 1.00 91.50 71 THR A N 1
ATOM 541 C CA . THR A 1 71 ? 9.445 -10.384 -14.347 1.00 91.50 71 THR A CA 1
ATOM 542 C C . THR A 1 71 ? 10.805 -10.619 -14.992 1.00 91.50 71 THR A C 1
ATOM 544 O O . THR A 1 71 ? 11.767 -9.906 -14.711 1.00 91.50 71 THR A O 1
ATOM 547 N N . GLU A 1 72 ? 10.899 -11.597 -15.891 1.00 89.44 72 GLU A N 1
ATOM 548 C CA . GLU A 1 72 ? 12.140 -11.910 -16.616 1.00 89.44 72 GLU A CA 1
ATOM 549 C C . GLU A 1 72 ? 12.691 -10.718 -17.406 1.00 89.44 72 GLU A C 1
ATOM 551 O O . GLU A 1 72 ? 13.907 -10.557 -17.524 1.00 89.44 72 GLU A O 1
ATOM 556 N N . LEU A 1 73 ? 11.810 -9.847 -17.909 1.00 89.44 73 LEU A N 1
ATOM 557 C CA . LEU A 1 73 ? 12.198 -8.638 -18.636 1.00 89.44 73 LEU A CA 1
ATOM 558 C C . LEU A 1 73 ? 12.462 -7.428 -17.721 1.00 89.44 73 LEU A C 1
ATOM 560 O O . LEU A 1 73 ? 12.564 -6.298 -18.200 1.00 89.44 73 LEU A O 1
ATOM 564 N N . LYS A 1 74 ? 12.689 -7.676 -16.423 1.00 88.75 74 LYS A N 1
ATOM 565 C CA . LYS A 1 74 ? 13.099 -6.712 -15.3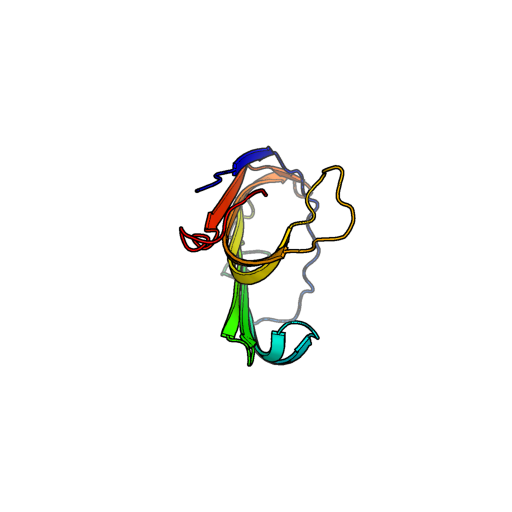87 1.00 88.75 74 LYS A CA 1
ATOM 566 C C . LYS A 1 74 ? 12.041 -5.681 -14.988 1.00 88.75 74 LYS A C 1
ATOM 568 O O . LYS A 1 74 ? 12.375 -4.696 -14.332 1.00 88.75 74 LYS A O 1
ATOM 573 N N . GLN A 1 75 ? 10.773 -5.913 -15.315 1.00 88.81 75 GLN A N 1
ATOM 574 C CA . GLN A 1 75 ? 9.664 -5.145 -14.749 1.00 88.81 75 GLN A CA 1
ATOM 575 C C . GLN A 1 75 ? 9.381 -5.596 -13.327 1.00 88.81 75 GLN A C 1
ATOM 577 O O . GLN A 1 75 ? 9.483 -6.787 -13.023 1.00 88.81 75 GLN A O 1
ATOM 582 N N . PHE A 1 76 ? 8.986 -4.659 -12.471 1.00 92.31 76 PHE A N 1
ATOM 583 C CA . PHE A 1 76 ? 8.616 -4.969 -11.098 1.00 92.31 76 PHE A CA 1
ATOM 584 C C . PHE A 1 76 ? 7.484 -4.074 -10.595 1.00 92.31 76 PHE A C 1
ATOM 586 O O . PHE A 1 76 ? 7.293 -2.949 -11.053 1.00 92.31 76 PHE A O 1
ATOM 593 N N . ASN A 1 77 ? 6.699 -4.605 -9.663 1.00 92.75 77 ASN A N 1
ATOM 594 C CA . ASN A 1 77 ? 5.563 -3.922 -9.054 1.00 92.75 77 ASN A CA 1
ATOM 595 C C . ASN A 1 77 ? 5.529 -4.259 -7.568 1.00 92.75 77 ASN A C 1
ATOM 597 O O . ASN A 1 77 ? 5.413 -5.431 -7.194 1.00 92.75 77 ASN A O 1
ATOM 601 N N . THR A 1 78 ? 5.613 -3.218 -6.750 1.00 96.81 78 THR A N 1
ATOM 602 C CA . THR A 1 78 ? 5.501 -3.290 -5.299 1.00 96.81 78 THR A CA 1
ATOM 603 C C . THR A 1 78 ? 4.284 -2.496 -4.869 1.00 96.81 78 THR A C 1
ATOM 605 O O . THR A 1 78 ? 4.159 -1.321 -5.203 1.00 96.81 78 THR A O 1
ATOM 608 N N . LEU A 1 79 ? 3.415 -3.118 -4.085 1.00 96.88 79 LEU A N 1
ATOM 609 C CA . LEU A 1 79 ? 2.203 -2.522 -3.546 1.00 96.88 79 LEU A CA 1
ATOM 610 C C . LEU A 1 79 ? 2.145 -2.777 -2.044 1.00 96.88 79 LEU A C 1
ATOM 612 O O . LEU A 1 79 ? 2.431 -3.881 -1.586 1.00 96.88 79 LEU A O 1
ATOM 616 N N . LEU A 1 80 ? 1.738 -1.765 -1.289 1.00 98.00 80 LEU A N 1
ATOM 617 C CA . LEU A 1 80 ? 1.432 -1.850 0.131 1.00 98.00 80 LEU A CA 1
ATOM 618 C C . LEU A 1 80 ? 0.125 -1.100 0.392 1.00 98.00 80 LEU A C 1
ATOM 620 O O . LEU A 1 80 ? 0.005 0.075 0.062 1.00 98.00 80 LEU A O 1
ATOM 624 N N . MET A 1 81 ? -0.849 -1.766 0.995 1.00 97.81 81 MET A N 1
ATOM 625 C CA . MET A 1 81 ? -2.146 -1.204 1.350 1.00 97.81 81 MET A CA 1
ATOM 626 C C . MET A 1 81 ? -2.455 -1.537 2.802 1.00 97.81 81 MET A C 1
ATOM 628 O O . MET A 1 81 ? -2.265 -2.670 3.230 1.00 97.81 81 MET A O 1
ATOM 632 N N . GLY A 1 82 ? -2.942 -0.574 3.570 1.00 96.75 82 GLY A N 1
ATOM 633 C CA . GLY A 1 82 ? -3.265 -0.788 4.972 1.00 96.75 82 GLY A CA 1
ATOM 634 C C . GLY A 1 82 ? -4.541 -0.085 5.383 1.00 96.75 82 GLY A C 1
ATOM 635 O O . GLY A 1 82 ? -4.822 1.026 4.938 1.00 96.75 82 GLY A O 1
ATOM 636 N N . GLU A 1 83 ? -5.277 -0.728 6.278 1.00 96.12 83 GLU A N 1
ATOM 637 C CA . GLU A 1 83 ? -6.421 -0.155 6.963 1.00 96.12 83 GLU A CA 1
ATOM 638 C C . GLU A 1 83 ? -6.182 -0.198 8.467 1.00 96.12 83 GLU A C 1
ATOM 640 O O . GLU A 1 83 ? -5.917 -1.249 9.050 1.00 96.12 83 GLU A O 1
ATOM 645 N N . TYR A 1 84 ? -6.297 0.952 9.116 1.00 95.12 84 TYR A N 1
ATOM 646 C CA . TYR A 1 84 ? -6.100 1.089 10.546 1.00 95.12 84 TYR A CA 1
ATOM 647 C C . TYR A 1 84 ? -7.399 1.512 11.229 1.00 95.12 84 TYR A C 1
ATOM 649 O O . TYR A 1 84 ? -7.979 2.565 10.943 1.00 95.12 84 TYR A O 1
ATOM 657 N N . TYR A 1 85 ? -7.832 0.663 12.159 1.00 93.12 85 TYR A N 1
ATOM 658 C CA . TYR A 1 85 ? -9.041 0.811 12.960 1.00 93.12 85 TYR A CA 1
ATOM 659 C C . TYR A 1 85 ? -8.653 1.016 14.430 1.00 93.12 85 TYR A C 1
ATOM 661 O O . TYR A 1 85 ? -8.526 0.039 15.176 1.00 93.12 85 TYR A O 1
ATOM 669 N N . PRO A 1 86 ? -8.429 2.268 14.865 1.00 91.00 86 PRO A N 1
ATOM 670 C CA . PRO A 1 86 ? -8.091 2.557 16.250 1.00 91.00 86 PRO A CA 1
ATOM 671 C C . PRO A 1 86 ? -9.252 2.237 17.211 1.00 91.00 86 PRO A C 1
ATOM 673 O O . PRO A 1 86 ? -10.425 2.230 16.811 1.00 91.00 86 PRO A O 1
ATOM 676 N N . PRO A 1 87 ? -8.952 2.016 18.505 1.00 89.62 87 PRO A N 1
ATOM 677 C CA . PRO A 1 87 ? -9.975 1.871 19.535 1.00 89.62 87 PRO A CA 1
ATOM 678 C C . PRO A 1 87 ? -10.901 3.094 19.614 1.00 89.62 87 PRO A C 1
ATOM 680 O O . PRO A 1 87 ? -10.492 4.228 19.360 1.00 89.62 87 PRO A O 1
ATOM 683 N N . GLY A 1 88 ? -12.160 2.874 19.998 1.00 86.19 88 GLY A N 1
ATOM 684 C CA . GLY A 1 88 ? -13.109 3.965 20.260 1.00 86.19 88 GLY A CA 1
ATOM 685 C C . GLY A 1 88 ? -13.913 4.469 19.056 1.00 86.19 88 GLY A C 1
ATOM 686 O O . GLY A 1 88 ? -14.614 5.466 19.196 1.00 86.19 88 GLY A O 1
ATOM 687 N N . LYS A 1 89 ? -13.870 3.786 17.901 1.00 81.56 89 LYS A N 1
ATOM 688 C CA . LYS A 1 89 ? -14.792 3.971 16.753 1.00 81.56 89 LYS A CA 1
ATOM 689 C C . LYS A 1 89 ? -14.835 5.355 16.101 1.00 81.56 89 LYS A C 1
ATOM 691 O O . LYS A 1 89 ? -15.700 5.572 15.265 1.00 81.56 89 LYS A O 1
ATOM 696 N N . LYS A 1 90 ? -14.006 6.325 16.472 1.00 88.38 90 LYS A N 1
ATOM 697 C CA . LYS A 1 90 ? -14.165 7.695 15.947 1.00 88.38 90 LYS A CA 1
ATOM 698 C C . LYS A 1 90 ? -13.455 7.913 14.622 1.00 88.38 90 LYS A C 1
ATOM 700 O O . LYS A 1 90 ? -13.924 8.705 13.812 1.00 88.38 90 LYS A O 1
ATOM 705 N N . THR A 1 91 ? -12.346 7.218 14.414 1.00 92.12 91 THR A N 1
ATOM 706 C CA . THR A 1 91 ? -11.434 7.451 13.299 1.00 92.12 91 THR A CA 1
ATOM 707 C C . THR A 1 91 ? -11.149 6.170 12.534 1.00 92.12 91 THR A C 1
ATOM 709 O O . THR A 1 91 ? -11.287 5.060 13.048 1.00 92.12 91 THR A O 1
ATOM 712 N N . TYR A 1 92 ? -10.769 6.351 11.279 1.00 92.69 92 TYR A N 1
ATOM 713 C CA . TYR A 1 92 ? -10.379 5.315 10.340 1.00 92.69 92 TYR A CA 1
ATOM 714 C C . TYR A 1 92 ? -9.266 5.868 9.458 1.00 92.69 92 TYR A C 1
ATOM 716 O O . TYR A 1 92 ? -9.298 7.041 9.092 1.00 92.69 92 TYR A O 1
ATOM 724 N N . PHE A 1 93 ? -8.292 5.037 9.108 1.00 95.19 93 PHE A N 1
ATOM 725 C CA . PHE A 1 93 ? -7.231 5.434 8.193 1.00 95.19 93 PHE A CA 1
ATOM 726 C C . PHE A 1 93 ? -7.028 4.340 7.160 1.00 95.19 93 PHE A C 1
ATOM 728 O O . PHE A 1 93 ? -6.839 3.183 7.523 1.00 95.19 93 PHE A O 1
ATOM 735 N N . MET A 1 94 ? -7.023 4.719 5.888 1.00 95.81 94 MET A N 1
ATOM 736 C CA . MET A 1 94 ? -6.608 3.846 4.797 1.00 95.81 94 MET A CA 1
ATOM 737 C C . MET A 1 94 ? -5.393 4.449 4.105 1.00 95.81 94 MET A C 1
ATOM 739 O O . MET A 1 94 ? -5.356 5.654 3.854 1.00 95.81 94 MET A O 1
ATOM 743 N N . GLY A 1 95 ? -4.409 3.615 3.799 1.00 96.44 95 GLY A N 1
ATOM 744 C CA . GLY A 1 95 ? -3.214 4.000 3.063 1.00 96.44 95 GLY A CA 1
ATOM 745 C C . GLY A 1 95 ? -2.931 3.028 1.929 1.00 96.44 95 GLY A C 1
ATOM 746 O O . GLY A 1 95 ? -3.177 1.832 2.056 1.00 96.44 95 GLY A O 1
ATOM 747 N N . TYR A 1 96 ? -2.398 3.552 0.835 1.00 97.00 96 TYR A N 1
ATOM 748 C CA . TYR A 1 96 ? -1.984 2.803 -0.340 1.00 97.00 96 TYR A CA 1
ATOM 749 C C . TYR A 1 96 ? -0.694 3.405 -0.887 1.00 97.00 96 TYR A C 1
ATOM 751 O O . TYR A 1 96 ? -0.596 4.614 -1.084 1.00 97.00 96 TYR A O 1
ATOM 759 N N . ILE A 1 97 ? 0.302 2.567 -1.128 1.00 97.94 97 ILE A N 1
ATOM 760 C CA . ILE A 1 97 ? 1.570 2.938 -1.743 1.00 97.94 97 ILE A CA 1
ATOM 761 C C . ILE A 1 97 ? 1.846 1.919 -2.834 1.00 97.94 97 ILE A C 1
ATOM 763 O O . ILE A 1 97 ? 1.797 0.715 -2.589 1.00 97.94 97 ILE A O 1
ATOM 767 N N . GLN A 1 98 ? 2.170 2.394 -4.026 1.00 97.12 98 GLN A N 1
ATOM 768 C CA . GLN A 1 98 ? 2.578 1.539 -5.121 1.00 97.12 98 GLN A CA 1
ATOM 769 C C . GLN A 1 98 ? 3.778 2.129 -5.840 1.00 97.12 98 GLN A C 1
ATOM 771 O O . GLN A 1 98 ? 3.847 3.334 -6.080 1.00 97.12 98 GLN A O 1
ATOM 776 N N . TYR A 1 99 ? 4.711 1.265 -6.208 1.00 95.62 99 TYR A N 1
ATOM 777 C CA . TYR A 1 99 ? 5.799 1.591 -7.106 1.00 95.62 99 TYR A CA 1
ATOM 778 C C . TYR A 1 99 ? 5.829 0.569 -8.240 1.00 95.62 99 TYR A C 1
ATOM 780 O O . TYR A 1 99 ? 5.899 -0.635 -7.989 1.00 95.62 99 TYR A O 1
ATOM 788 N N . LEU A 1 100 ? 5.731 1.057 -9.475 1.00 92.31 100 LEU A N 1
ATOM 789 C CA . LEU A 1 100 ? 5.708 0.251 -10.687 1.00 92.31 100 LEU A CA 1
ATOM 790 C C . LEU A 1 100 ? 6.853 0.661 -11.607 1.00 92.31 100 LEU A C 1
ATOM 792 O O . LEU A 1 100 ? 7.077 1.848 -11.830 1.00 92.31 100 LEU A O 1
ATOM 796 N N . HIS A 1 101 ? 7.497 -0.343 -12.184 1.00 89.88 101 HIS A N 1
ATOM 797 C CA . HIS A 1 101 ? 8.396 -0.233 -13.320 1.00 89.88 101 HIS A CA 1
ATOM 798 C C . HIS A 1 101 ? 7.884 -1.185 -14.402 1.00 89.88 101 HIS A C 1
ATOM 800 O O . HIS A 1 101 ? 8.207 -2.372 -14.377 1.00 89.88 101 HIS A O 1
ATOM 806 N N . PHE A 1 102 ? 7.007 -0.704 -15.284 1.00 79.44 102 PHE A N 1
ATOM 807 C CA . PHE A 1 102 ? 6.292 -1.525 -16.273 1.00 79.44 102 PHE A CA 1
ATOM 808 C C . PHE A 1 102 ? 6.254 -0.836 -17.648 1.00 79.44 102 PHE A C 1
ATOM 810 O O . PHE A 1 102 ? 6.329 0.396 -17.701 1.00 79.44 102 PHE A O 1
ATOM 817 N N . PRO A 1 103 ? 6.178 -1.606 -18.755 1.00 67.31 103 PRO A N 1
ATOM 818 C CA . PRO A 1 103 ? 5.944 -1.057 -20.078 1.00 67.31 103 PRO A CA 1
ATOM 819 C C . PRO A 1 103 ? 4.566 -0.405 -20.105 1.00 67.31 103 PRO A C 1
ATOM 821 O O . PRO A 1 103 ? 3.580 -1.002 -19.674 1.00 67.31 103 PRO A O 1
ATOM 824 N N . ASP A 1 104 ? 4.526 0.812 -20.613 1.00 64.69 104 ASP A N 1
ATOM 825 C CA . ASP A 1 104 ? 3.320 1.556 -20.918 1.00 64.69 104 ASP A CA 1
ATOM 826 C C . ASP A 1 104 ? 3.307 1.846 -22.427 1.00 64.69 104 ASP A C 1
ATOM 828 O O . ASP A 1 104 ? 4.348 1.830 -23.102 1.00 64.69 104 ASP A O 1
ATOM 832 N N . GLU A 1 105 ? 2.117 2.053 -22.974 1.00 56.69 105 GLU A N 1
ATOM 833 C CA . GLU A 1 105 ? 1.913 2.260 -24.404 1.00 56.69 105 GLU A CA 1
ATOM 834 C C . GLU A 1 105 ? 1.397 3.676 -24.645 1.00 56.69 105 GLU A C 1
ATOM 836 O O . GLU A 1 105 ? 0.267 4.017 -24.290 1.00 56.69 105 GLU A O 1
ATOM 841 N N . PHE A 1 106 ? 2.205 4.516 -25.298 1.00 49.06 106 PHE A N 1
ATOM 842 C CA . PHE A 1 106 ? 1.713 5.806 -25.767 1.00 49.06 106 PHE A CA 1
ATOM 843 C C . PHE A 1 106 ? 1.038 5.619 -27.125 1.00 49.06 106 PHE A C 1
ATOM 845 O O . PHE A 1 106 ? 1.692 5.372 -28.139 1.00 49.06 106 PHE A O 1
ATOM 852 N N . SER A 1 107 ? -0.284 5.771 -27.153 1.00 47.62 107 SER A N 1
ATOM 853 C CA . SER A 1 107 ? -1.026 5.951 -28.400 1.00 47.62 107 SER A CA 1
ATOM 854 C C . SER A 1 107 ? -1.074 7.443 -28.725 1.00 47.62 107 SER A C 1
ATOM 856 O O . SER A 1 107 ? -1.849 8.190 -28.128 1.00 47.62 107 SER A O 1
ATOM 858 N N . GLY A 1 108 ? -0.231 7.900 -29.651 1.00 43.91 108 GLY A N 1
ATOM 859 C CA . GLY A 1 108 ? -0.279 9.284 -30.117 1.00 43.91 108 GLY A CA 1
ATOM 860 C C . GLY A 1 108 ? -1.617 9.605 -30.789 1.00 43.91 108 GLY A C 1
ATOM 861 O O . GLY A 1 108 ? -2.044 8.897 -31.698 1.00 43.91 108 GLY A O 1
ATOM 862 N N . ILE A 1 109 ? -2.275 10.692 -30.371 1.00 45.78 109 ILE A N 1
ATOM 863 C CA . ILE A 1 109 ? -3.429 11.256 -31.085 1.00 45.78 109 ILE A CA 1
ATOM 864 C C . ILE A 1 109 ? -2.876 12.204 -32.158 1.00 45.78 109 ILE A C 1
ATOM 866 O O . ILE A 1 109 ? -2.562 13.360 -31.883 1.00 45.78 109 ILE A O 1
ATOM 870 N N . GLY A 1 110 ? -2.700 11.692 -33.375 1.00 46.88 110 GLY A N 1
ATOM 871 C CA . GLY A 1 110 ? -2.229 12.437 -34.544 1.00 46.88 110 GLY A CA 1
ATOM 872 C C . GLY A 1 110 ? -2.340 11.605 -35.825 1.00 46.88 110 GLY A C 1
ATOM 873 O O . GLY A 1 110 ? -2.461 10.386 -35.756 1.00 46.88 110 GLY A O 1
ATOM 874 N N . ASP A 1 111 ? -2.283 12.269 -36.983 1.00 42.81 111 ASP A N 1
ATOM 875 C CA . ASP A 1 111 ? -2.639 11.794 -38.344 1.00 42.81 111 ASP A CA 1
ATOM 876 C C . ASP A 1 111 ? -1.921 10.521 -38.860 1.00 42.81 111 ASP A C 1
ATOM 878 O O . ASP A 1 111 ? -2.160 10.058 -39.973 1.00 42.81 111 ASP A O 1
ATOM 882 N N . LYS A 1 112 ? -1.032 9.924 -38.059 1.00 46.41 112 LYS A N 1
ATOM 883 C CA . LYS A 1 112 ? -0.377 8.640 -38.331 1.00 46.41 112 LYS A CA 1
ATOM 884 C C . LYS A 1 112 ? -0.903 7.580 -37.362 1.00 46.41 112 LYS A C 1
ATOM 886 O O . LYS A 1 112 ? -0.222 7.192 -36.414 1.00 46.41 112 LYS A O 1
ATOM 891 N N . MET A 1 113 ? -2.120 7.099 -37.614 1.00 45.19 113 MET A N 1
ATOM 892 C CA . MET A 1 113 ? -2.633 5.869 -37.002 1.00 45.19 113 MET A CA 1
ATOM 893 C C . MET A 1 113 ? -1.641 4.721 -37.261 1.00 45.19 113 MET A C 1
ATOM 895 O O . MET A 1 113 ? -1.469 4.311 -38.407 1.00 45.19 113 MET A O 1
ATOM 899 N N . GLY A 1 114 ? -0.985 4.204 -36.216 1.00 49.25 114 GLY A N 1
ATOM 900 C CA . GLY A 1 114 ? -0.245 2.935 -36.295 1.00 49.25 114 GLY A CA 1
ATOM 901 C C . GLY A 1 114 ? 1.104 2.853 -35.575 1.00 49.25 114 GLY A C 1
ATOM 902 O O . GLY A 1 114 ? 1.656 1.760 -35.495 1.00 49.25 114 GLY A O 1
ATOM 903 N N . MET A 1 115 ? 1.649 3.948 -35.040 1.00 48.81 115 MET A N 1
ATOM 904 C CA . MET A 1 115 ? 2.916 3.911 -34.292 1.00 48.81 115 MET A CA 1
ATOM 905 C C . MET A 1 115 ? 2.628 3.824 -32.787 1.00 48.81 115 MET A C 1
ATOM 907 O O . MET A 1 115 ? 2.378 4.839 -32.143 1.00 48.81 115 MET A O 1
ATOM 911 N N . VAL A 1 116 ? 2.623 2.603 -32.240 1.00 54.56 116 VAL A N 1
ATOM 912 C CA . VAL A 1 116 ? 2.624 2.367 -30.787 1.00 54.56 116 VAL A CA 1
ATOM 913 C C . VAL A 1 116 ? 4.075 2.399 -30.320 1.00 54.56 116 VAL A C 1
ATOM 915 O O . VAL A 1 116 ? 4.856 1.505 -30.651 1.00 54.56 116 VAL A O 1
ATOM 918 N N . GLU A 1 117 ? 4.450 3.430 -29.568 1.00 54.84 117 GLU A N 1
ATOM 919 C CA . GLU A 1 117 ? 5.772 3.501 -28.947 1.00 54.84 117 GLU A CA 1
ATOM 920 C C . GLU A 1 117 ? 5.702 2.915 -27.534 1.00 54.84 117 GLU A C 1
ATOM 922 O O . GLU A 1 117 ? 5.015 3.439 -26.654 1.00 54.84 117 GLU A O 1
ATOM 927 N N . LYS A 1 118 ? 6.414 1.798 -27.328 1.00 61.12 118 LYS A N 1
ATOM 928 C CA . LYS A 1 118 ? 6.563 1.163 -26.014 1.00 61.12 118 LYS A CA 1
ATOM 929 C C . LYS A 1 118 ? 7.645 1.890 -25.222 1.00 61.12 118 LYS A C 1
ATOM 931 O O . LYS A 1 118 ? 8.787 1.968 -25.675 1.00 61.12 118 LYS A O 1
ATOM 936 N N . TYR A 1 119 ? 7.311 2.365 -24.028 1.00 64.12 119 TYR A N 1
ATOM 937 C CA . TYR A 1 119 ? 8.277 2.926 -23.083 1.00 64.12 119 TYR A CA 1
ATOM 938 C C . TYR A 1 119 ? 8.094 2.286 -21.710 1.00 64.12 119 TYR A C 1
ATOM 940 O O . TYR A 1 119 ? 7.002 1.860 -21.360 1.00 64.12 119 TYR A O 1
ATOM 948 N N . THR A 1 120 ? 9.157 2.206 -20.913 1.00 74.00 120 THR A N 1
ATOM 949 C CA . THR A 1 120 ? 9.057 1.715 -19.531 1.00 74.00 120 THR A CA 1
ATOM 950 C C . THR A 1 120 ? 9.004 2.901 -18.588 1.00 74.00 120 THR A C 1
ATOM 952 O O . THR A 1 120 ? 9.954 3.678 -18.549 1.00 74.00 120 THR A O 1
ATOM 955 N N . ALA A 1 121 ? 7.920 3.042 -17.831 1.00 81.06 121 ALA A N 1
ATOM 956 C CA . ALA A 1 121 ? 7.742 4.144 -16.893 1.00 81.06 121 ALA A CA 1
ATOM 957 C C . ALA A 1 121 ? 8.055 3.716 -15.459 1.00 81.06 121 ALA A C 1
ATOM 959 O O . ALA A 1 121 ? 7.678 2.623 -15.036 1.00 81.06 121 ALA A O 1
ATOM 960 N N . ASP A 1 122 ? 8.670 4.617 -14.691 1.00 88.25 122 ASP A N 1
ATOM 961 C CA . ASP A 1 122 ? 8.693 4.520 -13.233 1.00 88.25 122 ASP A CA 1
ATOM 962 C C . ASP A 1 122 ? 7.522 5.325 -12.664 1.00 88.25 122 ASP A C 1
ATOM 964 O O . ASP A 1 122 ? 7.490 6.556 -12.776 1.00 88.25 122 ASP A O 1
ATOM 968 N N . ILE A 1 123 ? 6.573 4.645 -12.026 1.00 90.31 123 ILE A N 1
ATOM 969 C CA . ILE A 1 123 ? 5.373 5.262 -11.457 1.00 90.31 123 ILE A CA 1
ATOM 970 C C . ILE A 1 123 ? 5.339 5.011 -9.955 1.00 90.31 123 ILE A C 1
ATOM 972 O O . ILE A 1 123 ? 5.321 3.872 -9.501 1.00 90.31 123 ILE A O 1
ATOM 976 N N . THR A 1 124 ? 5.270 6.082 -9.171 1.00 94.31 124 THR A N 1
ATOM 977 C CA . THR A 1 124 ? 5.004 6.033 -7.731 1.00 94.31 124 THR A CA 1
ATOM 978 C C . THR A 1 124 ? 3.624 6.606 -7.452 1.00 94.31 124 THR A C 1
ATOM 980 O O . THR A 1 124 ? 3.332 7.735 -7.845 1.00 94.31 124 THR A O 1
ATOM 983 N N . ILE A 1 125 ? 2.794 5.855 -6.736 1.00 95.44 125 ILE A N 1
ATOM 984 C CA . ILE A 1 125 ? 1.467 6.269 -6.284 1.00 95.44 125 ILE A CA 1
ATOM 985 C C . ILE A 1 125 ? 1.440 6.199 -4.762 1.00 95.44 125 ILE A C 1
ATOM 987 O O . ILE A 1 125 ? 1.838 5.197 -4.176 1.00 95.44 125 ILE A O 1
ATOM 991 N N . VAL A 1 126 ? 0.957 7.258 -4.126 1.00 96.94 126 VAL A N 1
ATOM 992 C CA . VAL A 1 126 ? 0.677 7.303 -2.693 1.00 96.94 126 VAL A CA 1
ATOM 993 C C . VAL A 1 126 ? -0.727 7.851 -2.510 1.00 96.94 126 VAL A C 1
ATOM 995 O O . VAL A 1 126 ? -1.054 8.922 -3.014 1.00 96.94 126 VAL A O 1
ATOM 998 N N . GLU A 1 127 ? -1.556 7.132 -1.772 1.00 96.75 127 GLU A N 1
ATOM 999 C CA . GLU A 1 127 ? -2.897 7.558 -1.414 1.00 96.75 127 GLU A CA 1
ATOM 1000 C C . GLU A 1 127 ? -3.125 7.372 0.088 1.00 96.75 127 GLU A C 1
ATOM 1002 O O . GLU A 1 127 ? -2.824 6.322 0.653 1.00 96.75 127 GLU A O 1
ATOM 1007 N N . LEU A 1 128 ? -3.666 8.400 0.737 1.00 96.69 128 LEU A N 1
ATOM 1008 C CA . LEU A 1 128 ? -4.025 8.399 2.150 1.00 96.69 128 LEU A CA 1
ATOM 1009 C C . LEU A 1 128 ? -5.459 8.908 2.304 1.00 96.69 128 LEU A C 1
ATOM 1011 O O . LEU A 1 128 ? -5.813 9.955 1.767 1.00 96.69 128 LEU A O 1
ATOM 1015 N N . ASN A 1 129 ? -6.270 8.191 3.077 1.00 95.75 129 ASN A N 1
ATOM 1016 C CA . ASN A 1 129 ? -7.665 8.529 3.354 1.00 95.75 129 ASN A CA 1
ATOM 1017 C C . ASN A 1 129 ? -7.935 8.457 4.868 1.00 95.75 129 ASN A C 1
ATOM 1019 O O . ASN A 1 129 ? -8.495 7.467 5.351 1.00 95.75 129 ASN A O 1
ATOM 1023 N N . PRO A 1 130 ? -7.502 9.456 5.659 1.00 94.50 130 PRO A N 1
ATOM 1024 C CA . PRO A 1 130 ? -7.975 9.599 7.030 1.00 94.50 130 PRO A CA 1
ATOM 1025 C C . PRO A 1 130 ? -9.462 9.974 7.020 1.00 94.50 130 PRO A C 1
ATOM 1027 O O . PRO A 1 130 ? -9.869 10.874 6.294 1.00 94.50 130 PRO A O 1
ATOM 1030 N N . ALA A 1 131 ? -10.277 9.321 7.841 1.00 94.50 131 ALA A N 1
ATOM 1031 C CA . ALA A 1 131 ? -11.706 9.583 7.941 1.00 94.50 131 ALA A CA 1
ATOM 1032 C C . ALA A 1 131 ? -12.203 9.553 9.388 1.00 94.50 131 ALA A C 1
ATOM 1034 O O . ALA A 1 131 ? -11.669 8.847 10.245 1.00 94.50 131 ALA A O 1
ATOM 1035 N N . TYR A 1 132 ? -13.269 10.306 9.633 1.00 93.19 132 TYR A N 1
ATOM 1036 C CA . TYR A 1 132 ? -14.016 10.327 10.882 1.00 93.19 132 TYR A CA 1
ATOM 1037 C C . TYR A 1 132 ? -15.402 9.725 10.681 1.00 93.19 132 TYR A C 1
ATOM 1039 O O . TYR A 1 132 ? -16.046 9.938 9.651 1.00 93.19 132 TYR A O 1
ATOM 1047 N N . ASN A 1 133 ? -15.880 8.991 11.681 1.00 90.56 133 ASN A N 1
ATOM 1048 C CA . ASN A 1 133 ? -17.232 8.447 11.679 1.00 90.56 133 ASN A CA 1
ATOM 1049 C C . ASN A 1 133 ? -18.218 9.563 12.043 1.00 90.56 133 ASN A C 1
ATOM 1051 O O . ASN A 1 133 ? -18.170 10.103 13.146 1.00 90.56 133 ASN A O 1
ATOM 1055 N N . LEU A 1 134 ? -19.109 9.902 11.110 1.00 88.69 134 LEU A N 1
ATOM 1056 C CA . LEU A 1 134 ? -20.194 10.867 11.322 1.00 88.69 134 LEU A CA 1
ATOM 1057 C C . LEU A 1 134 ? -21.414 10.206 11.977 1.00 88.69 134 LEU A C 1
ATOM 1059 O O . LEU A 1 134 ? -22.203 10.856 12.653 1.00 88.69 134 LEU A O 1
ATOM 1063 N N . SER A 1 135 ? -21.575 8.903 11.753 1.00 85.69 135 SER A N 1
ATOM 1064 C CA . SER A 1 135 ? -22.580 8.041 12.374 1.00 85.69 135 SER A CA 1
ATOM 1065 C C . SER A 1 135 ? -22.089 6.592 12.331 1.00 85.69 135 SER A C 1
ATOM 1067 O O . SER A 1 135 ? -21.027 6.309 11.773 1.00 85.69 135 SER A O 1
ATOM 1069 N N . ASP A 1 136 ? -22.892 5.651 12.827 1.00 80.69 136 ASP A N 1
ATOM 1070 C CA . ASP A 1 136 ? -22.586 4.218 12.717 1.00 80.69 136 ASP A CA 1
ATOM 1071 C C . ASP A 1 136 ? -22.505 3.718 11.262 1.00 80.69 136 ASP A C 1
ATOM 1073 O O . ASP A 1 136 ? -21.907 2.672 10.997 1.00 80.69 136 ASP A O 1
ATOM 1077 N N . ARG A 1 137 ? -23.088 4.466 10.312 1.00 82.88 137 ARG A N 1
ATOM 1078 C CA . ARG A 1 137 ? -23.195 4.085 8.893 1.00 82.88 137 ARG A CA 1
ATOM 1079 C C . ARG A 1 137 ? -22.302 4.892 7.958 1.00 82.88 137 ARG A C 1
ATOM 1081 O O . ARG A 1 137 ? -21.982 4.406 6.877 1.00 82.88 137 ARG A O 1
ATOM 1088 N N . PHE A 1 138 ? -21.908 6.102 8.351 1.00 85.25 138 PHE A N 1
ATOM 1089 C CA . PHE A 1 138 ? -21.225 7.045 7.465 1.00 85.25 138 PHE A CA 1
ATOM 1090 C C . PHE A 1 138 ? -19.891 7.510 8.033 1.00 85.25 138 PHE A C 1
ATOM 1092 O O . PHE A 1 138 ? -19.781 7.856 9.212 1.00 85.25 138 PHE A O 1
ATOM 1099 N N . ARG A 1 139 ? -18.897 7.586 7.147 1.00 89.69 139 ARG A N 1
ATOM 1100 C CA . ARG A 1 139 ? -17.587 8.181 7.405 1.00 89.69 139 ARG A CA 1
ATOM 1101 C C . ARG A 1 139 ? -17.330 9.294 6.403 1.00 89.69 139 ARG A C 1
ATOM 1103 O O . ARG A 1 139 ? -17.779 9.199 5.263 1.00 89.69 139 ARG A O 1
ATOM 1110 N N . ALA A 1 140 ? -16.596 10.312 6.824 1.00 92.19 140 ALA A N 1
ATOM 1111 C CA . ALA A 1 140 ? -16.141 11.378 5.947 1.00 92.19 140 ALA A CA 1
ATOM 1112 C C . ALA A 1 140 ? -14.708 11.774 6.289 1.00 92.19 140 ALA A C 1
ATOM 1114 O O . ALA A 1 140 ? -14.309 11.793 7.454 1.00 92.19 140 ALA A O 1
ATOM 1115 N N . GLY A 1 141 ? -13.937 12.103 5.262 1.00 93.38 141 GLY A N 1
ATOM 1116 C CA . GLY A 1 141 ? -12.552 12.510 5.408 1.00 93.38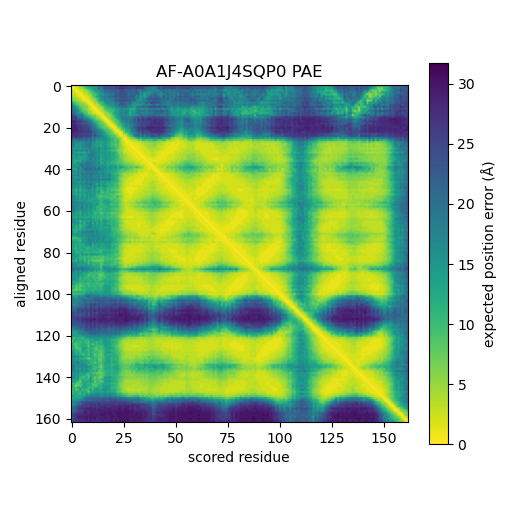 141 GLY A CA 1
ATOM 1117 C C . GLY A 1 141 ? -11.939 12.936 4.081 1.00 93.38 141 GLY A C 1
ATOM 1118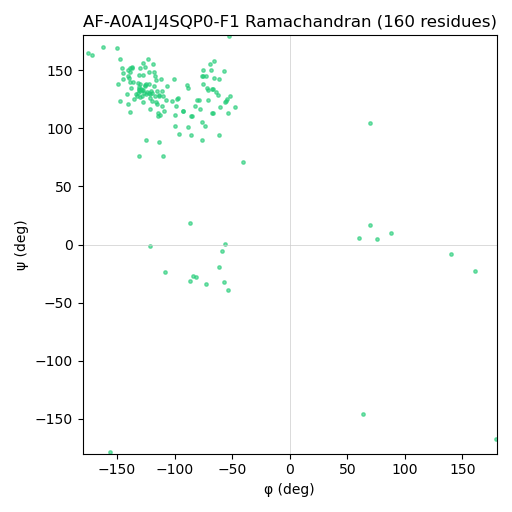 O O . GLY A 1 141 ? -12.532 12.686 3.024 1.00 93.38 141 GLY A O 1
ATOM 1119 N N . PRO A 1 142 ? -10.786 13.619 4.116 1.00 94.50 142 PRO A N 1
ATOM 1120 C CA . PRO A 1 142 ? -10.074 13.977 2.904 1.00 94.50 142 PRO A CA 1
ATOM 1121 C C . PRO A 1 142 ? -9.411 12.746 2.275 1.00 94.50 142 PRO A C 1
ATOM 1123 O O . PRO A 1 142 ? -8.873 11.889 2.974 1.00 94.50 142 PRO A O 1
ATOM 1126 N N . LYS A 1 143 ? -9.381 12.718 0.943 1.00 94.12 143 LYS A N 1
ATOM 1127 C CA . LYS A 1 143 ? -8.473 11.876 0.164 1.00 94.12 143 LYS A CA 1
ATOM 1128 C C . LYS A 1 143 ? -7.257 12.697 -0.245 1.00 94.12 143 LYS A C 1
ATOM 1130 O O . LYS A 1 143 ? -7.410 13.759 -0.844 1.00 94.12 143 LYS A O 1
ATOM 1135 N N . ILE A 1 144 ? -6.070 12.197 0.073 1.00 94.81 144 ILE A N 1
ATOM 1136 C CA . ILE A 1 144 ? -4.785 12.750 -0.354 1.00 94.81 144 ILE A CA 1
ATOM 1137 C C . ILE A 1 144 ? -4.213 11.770 -1.367 1.00 94.81 144 ILE A C 1
ATOM 1139 O O . ILE A 1 144 ? -3.911 10.635 -1.013 1.00 94.81 144 ILE A O 1
ATOM 1143 N N . TYR A 1 145 ? -4.076 12.200 -2.617 1.00 94.31 145 TYR A N 1
ATOM 1144 C CA . TYR A 1 145 ? -3.541 11.381 -3.699 1.00 94.31 145 TYR A CA 1
ATOM 1145 C C . TYR A 1 145 ? -2.320 12.051 -4.316 1.00 94.31 145 TYR A C 1
ATOM 1147 O O . TYR A 1 145 ? -2.379 13.221 -4.688 1.00 94.31 145 TYR A O 1
ATOM 1155 N N . TYR A 1 146 ? -1.240 11.292 -4.449 1.00 94.12 146 TYR A N 1
ATOM 1156 C CA . TYR A 1 146 ? 0.001 11.693 -5.086 1.00 94.12 146 TYR A CA 1
ATOM 1157 C C . TYR A 1 146 ? 0.398 10.648 -6.122 1.00 94.12 146 TYR A C 1
ATOM 1159 O O . TYR A 1 146 ? 0.525 9.465 -5.808 1.00 94.12 146 TYR A O 1
ATOM 1167 N N . ARG A 1 147 ? 0.651 11.100 -7.349 1.00 93.19 147 ARG A N 1
ATOM 1168 C CA . ARG A 1 147 ? 1.255 10.291 -8.408 1.00 93.19 147 ARG A CA 1
ATOM 1169 C C . ARG A 1 147 ? 2.468 11.017 -8.965 1.00 93.19 147 ARG A C 1
ATOM 1171 O O . ARG A 1 147 ? 2.380 12.195 -9.310 1.00 93.19 147 ARG A O 1
ATOM 1178 N N . LYS A 1 148 ? 3.581 10.296 -9.059 1.00 90.19 148 LYS A N 1
ATOM 1179 C CA . LYS A 1 148 ? 4.807 10.724 -9.728 1.00 90.19 148 LYS A CA 1
ATOM 1180 C C . LYS A 1 148 ? 5.128 9.733 -10.824 1.00 90.19 148 LYS A C 1
ATOM 1182 O O . LYS A 1 148 ? 5.194 8.537 -10.568 1.00 90.19 148 LYS A O 1
ATOM 1187 N N . GLU A 1 149 ? 5.378 10.251 -12.011 1.00 88.56 149 GLU A N 1
ATOM 1188 C CA . GLU A 1 149 ? 5.782 9.460 -13.162 1.00 88.56 149 GLU A CA 1
ATOM 1189 C C . GLU A 1 149 ? 7.106 9.995 -13.701 1.00 88.56 149 GLU A C 1
ATOM 1191 O O . GLU A 1 149 ? 7.282 11.208 -13.866 1.00 88.56 149 GLU A O 1
ATOM 1196 N N . ARG A 1 150 ? 8.060 9.092 -13.923 1.00 82.19 150 ARG A N 1
ATOM 1197 C CA . ARG A 1 150 ? 9.315 9.385 -14.606 1.00 82.19 150 ARG A CA 1
ATOM 1198 C C . ARG A 1 150 ? 9.324 8.604 -15.910 1.00 82.19 150 ARG A C 1
ATOM 1200 O O . ARG A 1 150 ? 9.461 7.384 -15.921 1.00 82.19 150 ARG A O 1
ATOM 1207 N N . LEU A 1 151 ? 9.211 9.356 -16.996 1.00 75.56 151 LEU A N 1
ATOM 1208 C CA . LEU A 1 151 ? 9.467 8.859 -18.337 1.00 75.56 151 LEU A CA 1
ATOM 1209 C C . LEU A 1 151 ? 10.988 8.743 -18.536 1.00 75.56 151 LEU A C 1
ATOM 1211 O O . LEU A 1 151 ? 11.715 9.650 -18.103 1.00 75.56 151 LEU A O 1
ATOM 1215 N N . PRO A 1 152 ? 11.486 7.667 -19.162 1.00 62.91 152 PRO A N 1
ATOM 1216 C CA . PRO A 1 152 ? 12.883 7.577 -19.553 1.00 62.91 152 PRO A CA 1
ATOM 1217 C C . PRO A 1 152 ? 13.195 8.695 -20.555 1.00 62.91 152 PRO A C 1
ATOM 1219 O O . PRO A 1 152 ? 12.358 9.059 -21.382 1.00 62.91 152 PRO A O 1
ATOM 1222 N N . GLU A 1 153 ? 14.390 9.280 -20.449 1.00 49.19 153 GLU A N 1
ATOM 1223 C CA . GLU A 1 153 ? 14.884 10.194 -21.478 1.00 49.19 153 GLU A CA 1
ATOM 1224 C C . GLU A 1 153 ? 14.982 9.418 -22.788 1.00 49.19 153 GLU A C 1
ATOM 1226 O O . GLU A 1 153 ? 15.718 8.437 -22.890 1.00 49.19 153 GLU A O 1
ATOM 1231 N N . VAL A 1 154 ? 14.221 9.853 -23.788 1.00 54.00 154 VAL A N 1
ATOM 1232 C CA . VAL A 1 154 ? 14.471 9.469 -25.174 1.00 54.00 154 VAL A CA 1
ATOM 1233 C C . VAL A 1 154 ? 15.912 9.886 -25.471 1.00 54.00 154 VAL A C 1
ATOM 1235 O O . VAL A 1 154 ? 16.245 11.058 -25.286 1.00 54.00 154 VAL A O 1
ATOM 1238 N N . GLU A 1 155 ? 16.773 8.946 -25.875 1.00 39.31 155 GLU A N 1
ATOM 1239 C CA . GLU A 1 155 ? 18.146 9.258 -26.285 1.00 39.31 155 G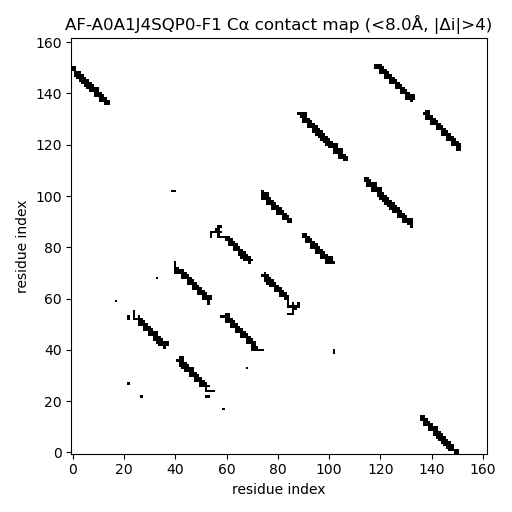LU A CA 1
ATOM 1240 C C . GLU A 1 155 ? 18.127 10.445 -27.256 1.00 39.31 155 GLU A C 1
ATOM 1242 O O . GLU A 1 155 ? 17.528 10.383 -28.337 1.00 39.31 155 GLU A O 1
ATOM 1247 N N . ALA A 1 156 ? 18.774 11.541 -26.851 1.00 34.84 156 ALA A N 1
ATOM 1248 C CA . ALA A 1 156 ? 18.941 12.733 -27.664 1.00 34.84 156 ALA A CA 1
ATOM 1249 C C . ALA A 1 156 ? 19.736 12.364 -28.928 1.00 34.84 156 ALA A C 1
ATOM 1251 O O . ALA A 1 156 ? 20.962 12.308 -28.921 1.00 34.84 156 ALA A O 1
ATOM 1252 N N . GLY A 1 157 ? 19.017 12.056 -30.008 1.00 41.38 157 GLY A N 1
ATOM 1253 C CA . GLY A 1 157 ? 19.608 11.606 -31.268 1.00 41.38 157 GLY A CA 1
ATOM 1254 C C . GLY A 1 157 ? 18.645 10.879 -32.207 1.00 41.38 157 GLY A C 1
ATOM 1255 O O . GLY A 1 157 ? 18.849 10.916 -33.419 1.00 41.38 157 GLY A O 1
ATOM 1256 N N . LYS A 1 158 ? 17.552 10.294 -31.701 1.00 39.56 158 LYS A N 1
ATOM 1257 C CA . LYS A 1 158 ? 16.443 9.828 -32.550 1.00 39.56 158 LYS A CA 1
ATOM 1258 C C . LYS A 1 158 ? 15.321 10.860 -32.527 1.00 39.56 158 LYS A C 1
ATOM 1260 O O . LYS A 1 158 ? 14.597 11.004 -31.550 1.00 39.56 158 LYS A O 1
ATOM 1265 N N . ARG A 1 159 ? 15.261 11.644 -33.605 1.00 35.09 159 ARG A N 1
ATOM 1266 C CA . ARG A 1 159 ? 14.300 12.731 -33.824 1.00 35.09 159 ARG A CA 1
ATOM 1267 C C . ARG A 1 159 ? 12.857 12.269 -33.611 1.00 35.09 159 ARG A C 1
ATOM 1269 O O . ARG A 1 159 ? 12.386 11.373 -34.304 1.00 35.09 159 ARG A O 1
ATOM 1276 N N . LEU A 1 160 ? 12.135 13.005 -32.769 1.00 49.66 160 LEU A N 1
ATOM 1277 C CA . LEU A 1 160 ? 10.705 13.232 -32.952 1.00 49.66 160 LEU A CA 1
ATOM 1278 C C . LEU A 1 160 ? 10.556 14.076 -34.230 1.00 49.66 160 LEU A C 1
ATOM 1280 O O . LEU A 1 160 ? 11.008 15.219 -34.265 1.00 49.66 160 LEU A O 1
ATOM 1284 N N . SER A 1 161 ? 9.961 13.502 -35.276 1.00 36.66 161 SER A N 1
ATOM 1285 C CA . SER A 1 161 ? 9.763 14.075 -36.622 1.00 36.66 161 SER A CA 1
ATOM 1286 C C . SER A 1 161 ? 11.033 14.257 -37.480 1.00 36.66 161 SER A C 1
ATOM 1288 O O . SER A 1 161 ? 11.847 15.157 -37.275 1.00 36.66 161 SER A O 1
ATOM 1290 N N . GLN A 1 162 ? 11.216 13.381 -38.470 1.00 34.41 162 GLN A N 1
ATOM 1291 C CA . GLN A 1 162 ? 10.832 13.609 -39.874 1.00 34.41 162 GLN A CA 1
ATOM 1292 C C . GLN A 1 162 ? 10.744 12.261 -40.590 1.00 34.41 162 GLN A C 1
ATOM 1294 O O . GLN A 1 162 ? 11.676 11.450 -40.404 1.00 34.41 162 GLN A O 1
#

Radius of gyration: 20.75 Å; Cα contacts (8 Å, |Δi|>4): 369; chains: 1; bounding box: 43×34×62 Å

Secondary structure (DSSP, 8-state):
-EEEEEEEEE--------------SS-EEEEEEEEEEETTTEEEEEEEEEEEEEPTT-SSEEEEEEEEEEETTS-EEEEEEEEE--TTSSEEEEEEEEEEEEEEEEE--SS-TT-EEEEEEEEEEEEEEEEEESSSS-EE-EEEEEEEEEPPPPPTTS-S--

Nearest PDB structures (foldseek):
  3eoj-assembly1_A  TM=2.060E-01  e=6.678E-01  Prosthecochloris aestuarii
  3eni-assembly2_C  TM=2.202E-01  e=1.317E+00  Chlorobaculum tepidum
  3eni-assembly1_A  TM=2.136E-01  e=7.812E-01  Chlorobaculum tepidum
  6mez-assembly2_B  TM=2.499E-01  e=1.711E+00  Prosthecochloris aestuarii
  3vdi-assembly1_A  TM=2.048E-01  e=1.317E+00  Pelodictyon phaeum

Solvent-accessible surface area (backbone atoms only — not comparable to full-atom values): 9140 Å² total; per-residue (Å²): 114,79,57,79,54,78,54,81,48,81,53,79,57,75,78,77,85,74,81,88,67,92,66,58,92,57,64,50,78,49,76,44,81,43,76,49,75,42,96,92,41,40,52,30,41,37,40,36,36,38,39,39,36,54,46,87,73,22,94,45,62,20,38,41,35,38,38,40,37,40,26,77,71,72,33,36,41,38,38,39,39,36,37,45,39,54,58,75,71,49,50,39,37,38,41,37,39,35,42,37,35,44,79,44,75,51,76,70,92,56,100,64,86,81,66,74,51,80,45,59,34,42,38,41,39,40,37,40,35,51,29,35,48,80,47,100,68,42,36,46,31,54,35,46,39,43,43,43,44,44,61,68,81,73,66,92,81,71,70,87,81,129

Mean predicted aligned error: 11.29 Å

pLDDT: mean 76.4, std 21.76, range [32.88, 98.0]